Protein AF-A0A5S5MES6-F1 (afdb_monomer_lite)

pLDDT: mean 90.78, std 11.21, range [33.88, 98.5]

Radius of gyration: 14.94 Å; chains: 1; bounding box: 32×31×49 Å

Sequence (117 aa):
MFHAKEVIYSEALGGDIVQVSFQEEPDPDIDYSKRGTLLPPAIKYVAISANYEFSSEKLVEWCDGNDFDGGESIRHIEITRNQLKLVLKNGFRFDVSFNTDERTFKKMALFLLGDNT

Organism: NCBI:txid2586642

Structure (mmCIF, N/CA/C/O backbone):
data_AF-A0A5S5MES6-F1
#
_entry.id   AF-A0A5S5MES6-F1
#
loop_
_atom_si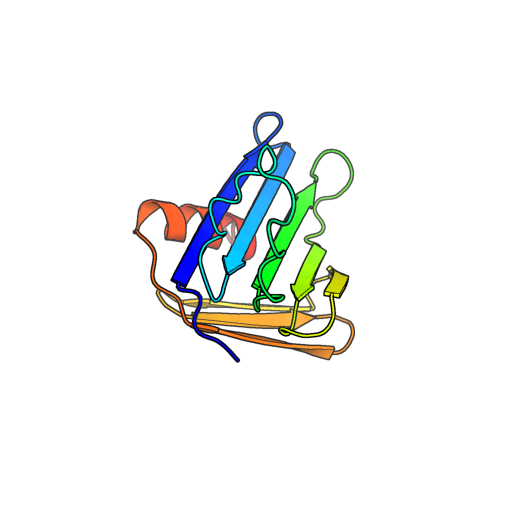te.group_PDB
_atom_site.id
_atom_site.type_symbol
_atom_site.label_atom_id
_atom_site.label_alt_id
_atom_site.label_comp_id
_atom_site.label_asym_id
_atom_site.label_entity_id
_atom_site.label_seq_id
_atom_site.pdbx_PDB_ins_code
_atom_site.Cartn_x
_atom_site.Cartn_y
_atom_site.Cartn_z
_atom_site.occupancy
_atom_site.B_iso_or_equiv
_atom_site.auth_seq_id
_atom_site.auth_comp_id
_atom_site.auth_asym_id
_atom_site.auth_atom_id
_atom_site.pdbx_PDB_model_num
ATOM 1 N N . MET A 1 1 ? -0.763 -12.567 -5.926 1.00 91.06 1 MET A N 1
ATOM 2 C CA . MET A 1 1 ? 0.287 -12.693 -4.893 1.00 91.06 1 MET A CA 1
ATOM 3 C C . MET A 1 1 ? 1.587 -12.188 -5.484 1.00 91.06 1 MET A C 1
ATOM 5 O O . MET A 1 1 ? 1.880 -12.573 -6.610 1.00 91.06 1 MET A O 1
ATOM 9 N N . PHE A 1 2 ? 2.330 -11.342 -4.772 1.00 96.44 2 PHE A N 1
ATOM 10 C CA . PHE A 1 2 ? 3.670 -10.906 -5.189 1.00 96.44 2 PHE A CA 1
ATOM 11 C C . PHE A 1 2 ? 4.541 -10.530 -3.981 1.00 96.44 2 PHE A C 1
ATOM 13 O O . PHE A 1 2 ? 4.059 -10.474 -2.844 1.00 96.44 2 PHE A O 1
ATOM 20 N N . HIS A 1 3 ? 5.836 -10.331 -4.223 1.00 97.81 3 HIS A N 1
ATOM 21 C CA . HIS A 1 3 ? 6.768 -9.807 -3.230 1.00 97.81 3 HIS A CA 1
ATOM 22 C C . HIS A 1 3 ? 7.070 -8.348 -3.549 1.00 97.81 3 HIS A C 1
ATOM 24 O O . HIS A 1 3 ? 7.613 -8.069 -4.612 1.00 97.81 3 HIS A O 1
ATOM 30 N N . ALA A 1 4 ? 6.713 -7.437 -2.649 1.00 97.69 4 ALA A N 1
ATOM 31 C CA . ALA A 1 4 ? 7.023 -6.030 -2.788 1.00 97.69 4 ALA A CA 1
ATOM 32 C C . ALA A 1 4 ? 8.461 -5.759 -2.336 1.00 97.69 4 ALA A C 1
ATOM 34 O O . ALA A 1 4 ? 8.797 -5.942 -1.161 1.00 97.69 4 ALA A O 1
ATOM 35 N N . LYS A 1 5 ? 9.303 -5.325 -3.276 1.00 96.88 5 LYS A N 1
ATOM 36 C CA . LYS A 1 5 ? 10.675 -4.883 -2.996 1.00 96.88 5 LYS A CA 1
ATOM 37 C C . LYS A 1 5 ? 10.720 -3.468 -2.441 1.00 96.88 5 LYS A C 1
ATOM 39 O O . LYS A 1 5 ? 11.694 -3.111 -1.784 1.00 96.88 5 LYS A O 1
ATOM 44 N N . GLU A 1 6 ? 9.668 -2.695 -2.679 1.00 95.38 6 GLU A N 1
ATOM 45 C CA . GLU A 1 6 ? 9.534 -1.343 -2.170 1.00 95.38 6 GLU A CA 1
ATOM 46 C C . GLU A 1 6 ? 8.221 -1.184 -1.402 1.00 95.38 6 GLU A C 1
ATOM 48 O O . GLU A 1 6 ? 7.152 -1.607 -1.851 1.00 95.38 6 GLU A O 1
ATOM 53 N N . VAL A 1 7 ? 8.326 -0.581 -0.218 1.00 97.31 7 VAL A N 1
ATOM 54 C CA . VAL A 1 7 ? 7.188 -0.199 0.617 1.00 97.31 7 VAL A CA 1
ATOM 55 C C . VAL A 1 7 ? 7.345 1.269 0.963 1.00 97.31 7 VAL A C 1
ATOM 57 O O . VAL A 1 7 ? 8.305 1.639 1.642 1.00 97.31 7 VAL A O 1
ATOM 60 N N . ILE A 1 8 ? 6.397 2.091 0.525 1.00 96.38 8 ILE A N 1
ATOM 61 C CA . 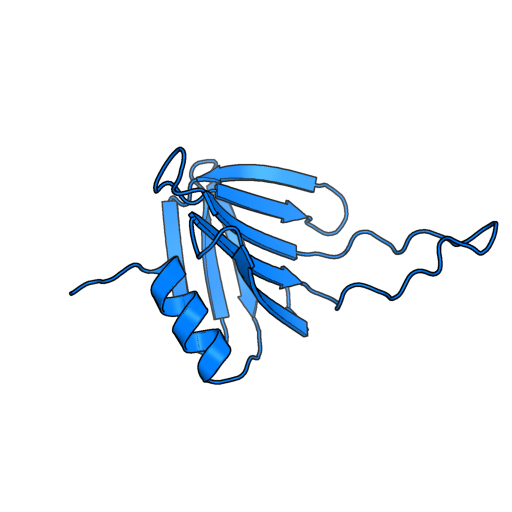ILE A 1 8 ? 6.424 3.535 0.753 1.00 96.38 8 ILE A CA 1
ATOM 62 C C . ILE A 1 8 ? 5.261 3.905 1.658 1.00 96.38 8 ILE A C 1
ATOM 64 O O . ILE A 1 8 ? 4.121 3.522 1.415 1.00 96.38 8 ILE A O 1
ATOM 68 N N . TYR A 1 9 ? 5.555 4.687 2.691 1.00 97.12 9 TYR A N 1
ATOM 69 C CA . TYR A 1 9 ? 4.564 5.425 3.461 1.00 97.12 9 TYR A CA 1
ATOM 70 C C . TYR A 1 9 ? 4.775 6.914 3.187 1.00 97.12 9 TYR A C 1
ATOM 72 O O . TYR A 1 9 ? 5.881 7.423 3.384 1.00 97.12 9 TYR A O 1
ATOM 80 N N . SER A 1 10 ? 3.728 7.615 2.764 1.00 96.31 10 SER A N 1
ATOM 81 C CA . SER A 1 10 ? 3.787 9.040 2.441 1.00 96.31 10 SER A CA 1
ATOM 82 C C . SER A 1 10 ? 2.612 9.804 3.046 1.00 96.31 10 SER A C 1
ATOM 84 O O . SER A 1 10 ? 1.497 9.296 3.140 1.00 96.31 10 SER A O 1
ATOM 86 N N . GLU A 1 11 ? 2.902 11.030 3.472 1.00 95.62 11 GLU A N 1
ATOM 87 C CA . GLU A 1 11 ? 1.953 12.016 3.985 1.00 95.62 11 GLU A CA 1
ATOM 88 C C . GLU A 1 11 ? 2.113 13.279 3.133 1.00 95.62 11 GLU A C 1
ATOM 90 O O . GLU A 1 11 ? 3.236 13.740 2.907 1.00 95.62 11 GLU A O 1
ATOM 95 N N . ALA A 1 12 ? 1.005 13.850 2.679 1.00 94.38 12 ALA A N 1
ATOM 96 C CA . ALA A 1 12 ? 0.969 15.123 1.974 1.00 94.38 12 ALA A CA 1
ATOM 97 C C . ALA A 1 12 ? -0.043 16.063 2.633 1.00 94.38 12 ALA A C 1
ATOM 99 O O . ALA A 1 12 ? -0.898 15.634 3.408 1.00 94.38 12 ALA A O 1
ATOM 100 N N . LEU A 1 13 ? 0.095 17.363 2.350 1.00 91.12 13 LEU A N 1
ATOM 101 C CA . LEU A 1 13 ? -0.780 18.418 2.877 1.00 91.12 13 LEU A CA 1
ATOM 102 C C . LEU A 1 13 ? -0.926 18.364 4.408 1.00 91.12 13 LEU A C 1
ATOM 104 O O . LEU A 1 13 ? -2.018 18.396 4.948 1.00 91.12 13 LEU A O 1
ATOM 108 N N . GLY A 1 14 ? 0.191 18.222 5.126 1.00 87.44 14 GLY A N 1
ATOM 109 C CA . GLY A 1 14 ? 0.165 18.170 6.593 1.00 87.44 14 GLY A CA 1
ATOM 110 C C . GLY A 1 14 ? -0.446 16.894 7.188 1.00 87.44 14 GLY A C 1
ATOM 111 O O . GLY A 1 14 ? -0.664 16.857 8.394 1.00 87.44 14 GLY A O 1
ATOM 112 N N . GLY A 1 15 ? -0.674 15.855 6.377 1.00 87.62 15 GLY A N 1
ATOM 113 C CA . GLY A 1 15 ? -1.269 14.587 6.809 1.00 87.62 15 GLY A CA 1
ATOM 114 C C . GLY A 1 15 ? -2.717 14.398 6.359 1.00 87.62 15 GLY A C 1
ATOM 115 O O . GLY A 1 15 ? -3.283 13.339 6.614 1.00 87.62 15 GLY A O 1
ATOM 116 N N . ASP A 1 16 ? -3.294 15.371 5.650 1.00 90.69 16 ASP A N 1
ATOM 117 C CA . ASP A 1 16 ? -4.649 15.260 5.099 1.00 90.69 16 ASP A CA 1
ATOM 118 C C . ASP A 1 16 ? -4.735 14.199 3.997 1.00 90.69 16 ASP A C 1
ATOM 120 O O . ASP A 1 16 ? -5.789 13.604 3.782 1.00 90.69 16 ASP A O 1
ATOM 124 N N . ILE A 1 17 ? -3.617 13.909 3.330 1.00 93.62 17 ILE A N 1
ATOM 125 C CA . ILE A 1 17 ? -3.510 12.799 2.386 1.00 93.62 17 ILE A CA 1
ATOM 126 C C . ILE A 1 17 ? -2.445 11.838 2.893 1.00 93.62 17 ILE A C 1
ATOM 128 O O . ILE A 1 17 ? -1.280 12.213 3.043 1.00 93.62 17 ILE A O 1
ATOM 132 N N . VAL A 1 18 ? -2.838 10.589 3.121 1.00 96.81 18 VAL A N 1
ATOM 133 C CA . VAL A 1 18 ? -1.929 9.508 3.514 1.00 96.81 18 VAL A CA 1
ATOM 134 C C . VAL A 1 18 ? -2.011 8.400 2.484 1.00 96.81 18 VAL A C 1
ATOM 136 O O . VAL A 1 18 ? -3.106 8.007 2.084 1.00 96.81 18 VAL A O 1
ATOM 139 N N . GLN A 1 19 ? -0.858 7.879 2.074 1.00 97.19 19 GLN A N 1
ATOM 140 C CA . GLN A 1 19 ? -0.768 6.746 1.162 1.00 97.19 19 GLN A CA 1
ATOM 141 C C . GLN A 1 19 ? 0.297 5.752 1.616 1.00 97.19 19 GLN A C 1
ATOM 143 O O . GLN A 1 19 ? 1.411 6.132 1.986 1.00 97.19 19 GLN A O 1
ATOM 148 N N . VAL A 1 20 ? -0.043 4.469 1.511 1.00 97.81 20 VAL A N 1
ATOM 149 C CA . VAL A 1 20 ? 0.888 3.347 1.626 1.00 97.81 20 VAL A CA 1
ATOM 150 C C . VAL A 1 20 ? 0.890 2.572 0.320 1.00 97.81 20 VAL A C 1
ATOM 152 O O . VAL A 1 20 ? -0.174 2.148 -0.121 1.00 97.81 20 VAL A O 1
ATOM 155 N N . SER A 1 21 ? 2.058 2.352 -0.278 1.00 97.44 21 SER A N 1
ATOM 156 C CA . SER A 1 21 ? 2.204 1.533 -1.484 1.00 97.44 21 SER A CA 1
ATOM 157 C C . SER A 1 21 ? 3.168 0.369 -1.280 1.00 97.44 21 SER A C 1
ATOM 159 O O . SER A 1 21 ? 4.126 0.451 -0.510 1.00 97.44 21 SER A O 1
ATOM 161 N N . PHE A 1 22 ? 2.884 -0.724 -1.984 1.00 97.69 22 PHE A N 1
ATOM 162 C CA . PHE A 1 22 ? 3.684 -1.940 -2.047 1.00 97.69 22 PHE A CA 1
ATOM 163 C C . PHE A 1 22 ? 3.945 -2.250 -3.520 1.00 97.69 22 PHE A C 1
ATOM 165 O O . PHE A 1 22 ? 2.995 -2.563 -4.238 1.00 97.69 22 PHE A O 1
ATOM 172 N N . GLN A 1 23 ? 5.200 -2.176 -3.962 1.00 95.81 23 GLN A N 1
ATOM 173 C CA . GLN A 1 23 ? 5.581 -2.326 -5.372 1.00 95.81 23 GLN A CA 1
ATOM 174 C C . GLN A 1 23 ? 6.490 -3.542 -5.573 1.00 95.81 23 GLN A C 1
ATOM 176 O O . GLN A 1 23 ? 7.440 -3.742 -4.811 1.00 95.81 23 GLN A O 1
ATOM 181 N N . GLU A 1 24 ? 6.201 -4.372 -6.582 1.00 96.19 24 GLU A N 1
ATOM 182 C CA . GLU A 1 24 ? 6.990 -5.570 -6.926 1.00 96.19 24 GLU A CA 1
ATOM 183 C C . GLU A 1 24 ? 8.446 -5.223 -7.262 1.00 96.19 24 GLU A C 1
ATOM 185 O O . GLU A 1 24 ? 9.366 -5.934 -6.860 1.00 96.19 24 GLU A O 1
ATOM 190 N N . GLU A 1 25 ? 8.654 -4.088 -7.920 1.00 92.44 25 GLU A N 1
ATOM 191 C CA . GLU A 1 25 ? 9.956 -3.491 -8.199 1.00 92.44 25 GLU A CA 1
ATOM 192 C C . GLU A 1 25 ? 9.922 -2.016 -7.775 1.00 92.44 25 GLU A C 1
ATOM 194 O O . GLU A 1 25 ? 8.846 -1.421 -7.793 1.00 92.44 25 GLU A O 1
ATOM 199 N N . PRO A 1 26 ? 11.055 -1.416 -7.374 1.00 86.56 26 PRO A N 1
ATOM 200 C CA . PRO A 1 26 ? 11.112 0.026 -7.157 1.00 86.56 26 PRO A CA 1
ATOM 201 C C . PRO A 1 26 ? 10.859 0.776 -8.467 1.00 86.56 26 PRO A C 1
ATOM 203 O O . PRO A 1 26 ? 11.209 0.281 -9.547 1.00 86.56 26 PRO A O 1
ATOM 206 N N . ASP A 1 27 ? 10.305 1.983 -8.363 1.00 78.12 27 ASP A N 1
ATOM 207 C CA . ASP A 1 27 ? 10.116 2.838 -9.530 1.00 78.12 27 ASP A CA 1
ATOM 208 C C . ASP A 1 27 ? 11.465 3.109 -10.222 1.00 78.12 27 ASP A C 1
ATOM 210 O O . ASP A 1 27 ? 12.435 3.520 -9.577 1.00 78.12 27 ASP A O 1
ATOM 214 N N . PRO A 1 28 ? 11.574 2.864 -11.536 1.00 74.06 28 PRO A N 1
ATOM 215 C CA . PRO A 1 28 ? 12.816 3.092 -12.250 1.00 74.06 28 PRO A CA 1
ATOM 216 C C . PRO A 1 28 ? 13.060 4.589 -12.452 1.00 74.06 28 PRO A C 1
ATOM 218 O O . PRO A 1 28 ? 12.165 5.340 -12.841 1.00 74.06 28 PRO A O 1
ATOM 221 N N . ASP A 1 29 ? 14.314 5.009 -12.292 1.00 75.00 29 ASP A N 1
ATOM 222 C CA . ASP A 1 29 ? 14.761 6.357 -12.645 1.00 75.00 29 ASP A CA 1
ATOM 223 C C . ASP A 1 29 ? 14.733 6.544 -14.175 1.00 75.00 29 ASP A C 1
ATOM 225 O O . ASP A 1 29 ? 15.700 6.258 -1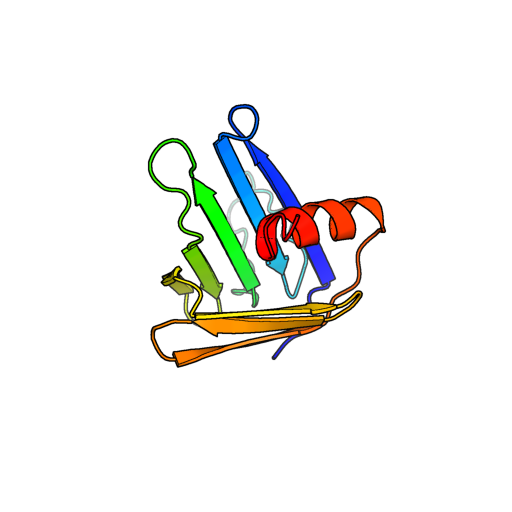4.890 1.00 75.00 29 ASP A O 1
ATOM 229 N N . ILE A 1 30 ? 13.600 7.012 -14.705 1.00 75.06 30 ILE A N 1
ATOM 230 C CA . ILE A 1 30 ? 13.421 7.279 -16.136 1.00 75.06 30 ILE A CA 1
ATOM 231 C C . ILE A 1 30 ? 13.874 8.708 -16.459 1.00 75.06 30 ILE A C 1
ATOM 233 O O . ILE A 1 30 ? 13.266 9.695 -16.047 1.00 75.06 30 ILE A O 1
ATOM 237 N N . ASP A 1 31 ? 14.909 8.830 -17.288 1.00 77.19 31 ASP A N 1
ATOM 238 C CA . ASP A 1 31 ? 15.330 10.107 -17.865 1.00 77.19 31 ASP A CA 1
ATOM 239 C C . ASP A 1 31 ? 14.479 10.454 -19.100 1.00 77.19 31 ASP A C 1
ATOM 241 O O . ASP A 1 31 ? 14.781 10.072 -20.237 1.00 77.19 31 ASP A O 1
ATOM 245 N N . TYR A 1 32 ? 13.402 11.205 -18.865 1.00 76.00 32 TYR A N 1
ATOM 246 C CA . TYR A 1 32 ? 12.485 11.679 -19.907 1.00 76.00 32 TYR A CA 1
ATOM 247 C C . TYR A 1 32 ? 13.112 12.693 -20.882 1.00 76.00 32 TYR A C 1
ATOM 249 O O . TYR A 1 32 ? 12.509 13.001 -21.911 1.00 76.00 32 TYR A O 1
ATOM 257 N N . SER A 1 33 ? 14.314 13.218 -20.603 1.00 80.31 33 SER A N 1
ATOM 258 C CA . SER A 1 33 ? 15.001 14.139 -21.521 1.00 80.31 33 SER A CA 1
ATOM 259 C C . SER A 1 33 ? 15.604 13.429 -22.742 1.00 80.31 33 SER A C 1
ATOM 261 O O . SER A 1 33 ? 15.883 14.061 -23.767 1.00 80.31 33 SER A O 1
ATOM 263 N N . LYS A 1 34 ? 15.770 12.103 -22.672 1.00 77.94 34 LYS A N 1
ATOM 264 C CA . LYS A 1 34 ? 16.277 11.276 -23.770 1.00 77.94 34 LYS A CA 1
ATOM 265 C C 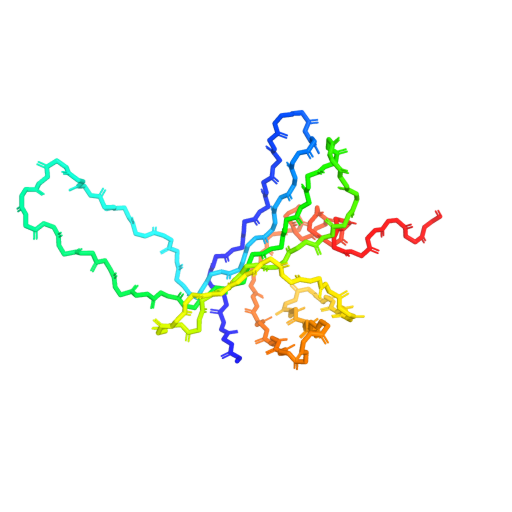. LYS A 1 34 ? 15.139 10.866 -24.709 1.00 77.94 34 LYS A C 1
ATOM 267 O O . LYS A 1 34 ? 14.113 10.339 -24.296 1.00 77.94 34 LYS A O 1
ATOM 272 N N . ARG A 1 35 ? 15.317 11.090 -26.017 1.00 72.75 35 ARG A N 1
ATOM 273 C CA . ARG A 1 35 ? 14.367 10.598 -27.032 1.00 72.75 35 ARG A CA 1
ATOM 274 C C . ARG A 1 35 ? 14.478 9.079 -27.154 1.00 72.75 35 ARG A C 1
ATOM 276 O O . ARG A 1 35 ? 15.581 8.562 -27.296 1.00 72.75 35 ARG A O 1
ATOM 283 N N . GLY A 1 36 ? 13.334 8.395 -27.183 1.00 69.88 36 GLY A N 1
ATOM 284 C CA . GLY A 1 36 ? 13.265 6.940 -27.358 1.00 69.88 36 GLY A CA 1
ATOM 285 C C . GLY A 1 36 ? 13.377 6.133 -26.065 1.00 69.88 36 GLY A C 1
ATOM 286 O O . GLY A 1 36 ? 13.557 4.920 -26.142 1.00 69.88 36 GLY A O 1
ATOM 287 N N . THR A 1 37 ? 13.274 6.771 -24.895 1.00 70.94 37 THR A N 1
ATOM 288 C CA . THR A 1 37 ? 13.201 6.060 -23.615 1.00 70.94 37 THR A CA 1
ATOM 289 C C . THR A 1 37 ? 11.971 5.156 -23.611 1.00 70.94 37 THR A C 1
ATOM 291 O O . THR A 1 37 ? 10.839 5.632 -23.689 1.00 70.94 37 THR A O 1
ATOM 294 N N . LEU A 1 38 ? 12.201 3.842 -23.585 1.00 70.81 38 LEU A N 1
ATOM 295 C CA . LEU A 1 38 ? 11.135 2.861 -23.438 1.00 70.81 38 LEU A CA 1
ATOM 296 C C . LEU A 1 38 ? 10.555 3.004 -22.035 1.00 70.81 38 LEU A C 1
ATOM 298 O O . LEU A 1 38 ? 11.306 3.034 -21.058 1.00 70.81 38 LEU A O 1
ATOM 302 N N . LEU A 1 39 ? 9.229 3.096 -21.948 1.00 71.00 39 LEU A N 1
ATOM 303 C CA . LEU A 1 39 ? 8.567 2.993 -20.659 1.00 71.00 39 LEU A CA 1
ATOM 304 C C . LEU A 1 39 ? 8.851 1.597 -20.083 1.00 71.00 39 LEU A C 1
ATOM 306 O O . LEU A 1 39 ? 8.845 0.615 -20.837 1.00 71.00 39 LEU A O 1
ATOM 310 N N . PRO A 1 40 ? 9.121 1.495 -18.775 1.00 73.00 40 PRO A N 1
ATOM 311 C CA . PRO A 1 40 ? 9.221 0.211 -18.112 1.00 73.00 40 PRO A CA 1
ATOM 312 C C . PRO A 1 40 ? 7.909 -0.560 -18.274 1.00 73.00 40 PRO A C 1
ATOM 314 O O . PRO A 1 40 ? 6.848 0.052 -18.445 1.00 73.00 40 PRO A O 1
ATOM 317 N N . PRO A 1 41 ? 7.958 -1.898 -18.215 1.00 76.00 41 PRO A N 1
ATOM 318 C CA . PRO A 1 41 ? 6.739 -2.687 -18.146 1.00 76.00 41 PRO A CA 1
ATOM 319 C C . PRO A 1 41 ? 5.931 -2.307 -16.900 1.00 76.00 41 PRO A C 1
ATOM 321 O O . PRO A 1 41 ? 6.493 -1.877 -15.893 1.00 76.00 41 PRO A O 1
ATOM 324 N N . ALA A 1 42 ? 4.616 -2.507 -16.967 1.00 83.06 42 ALA A N 1
ATOM 325 C CA . ALA A 1 42 ? 3.759 -2.384 -15.800 1.00 83.06 42 ALA A CA 1
ATOM 326 C C . ALA A 1 42 ? 4.223 -3.375 -14.720 1.00 83.06 42 ALA A C 1
ATOM 328 O O . ALA A 1 42 ? 4.379 -4.571 -14.975 1.00 83.06 42 ALA A O 1
ATOM 329 N N . ILE A 1 43 ? 4.471 -2.864 -13.519 1.00 90.25 43 ILE A N 1
ATOM 330 C CA . ILE A 1 43 ? 4.879 -3.657 -12.360 1.00 90.25 43 ILE A CA 1
ATOM 331 C C . ILE A 1 43 ? 3.680 -3.877 -11.451 1.00 90.25 43 ILE A C 1
ATOM 333 O O . ILE A 1 43 ? 2.787 -3.030 -11.373 1.00 90.25 43 ILE A O 1
ATOM 337 N N . LYS A 1 44 ? 3.641 -5.018 -10.756 1.00 94.94 44 LYS A N 1
ATOM 338 C CA . LYS A 1 44 ? 2.561 -5.247 -9.799 1.00 94.94 44 LYS A CA 1
ATOM 339 C C . LYS A 1 44 ? 2.696 -4.292 -8.633 1.00 94.94 44 LYS A C 1
ATOM 341 O O . LYS A 1 44 ? 3.774 -4.181 -8.048 1.00 94.94 44 LYS A O 1
ATOM 346 N N . TYR A 1 45 ? 1.589 -3.684 -8.242 1.00 96.06 45 TYR A N 1
ATOM 347 C CA . TYR A 1 45 ? 1.549 -2.896 -7.024 1.00 96.06 45 TYR A CA 1
ATOM 348 C C . TYR A 1 45 ? 0.157 -2.872 -6.412 1.00 96.06 45 TYR A C 1
ATOM 350 O O . TYR A 1 45 ? -0.844 -3.163 -7.066 1.00 96.06 45 TYR A O 1
ATOM 358 N N . VAL A 1 46 ? 0.118 -2.500 -5.137 1.00 97.62 46 VAL A N 1
ATOM 359 C CA . VAL A 1 46 ? -1.101 -2.095 -4.435 1.00 97.62 46 VAL A CA 1
ATOM 360 C C . VAL A 1 46 ? -0.785 -0.824 -3.662 1.00 97.62 46 VAL A C 1
ATOM 362 O O . VAL A 1 46 ? 0.181 -0.792 -2.899 1.00 97.62 46 VAL A O 1
ATOM 365 N N . ALA A 1 47 ? -1.602 0.204 -3.841 1.00 97.56 47 ALA A N 1
ATOM 366 C CA . ALA A 1 47 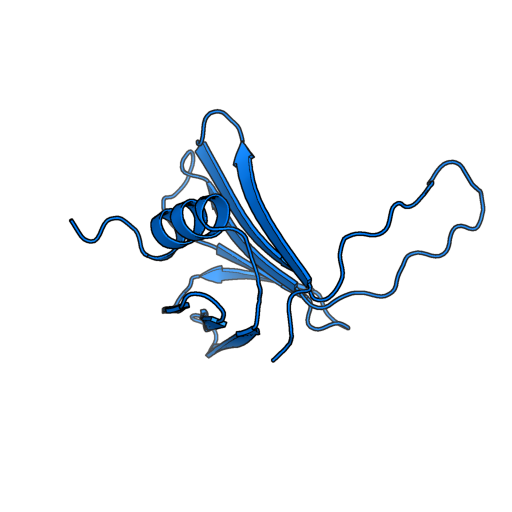? -1.560 1.451 -3.100 1.00 97.56 47 ALA A CA 1
ATOM 367 C C . ALA A 1 47 ? -2.883 1.648 -2.354 1.00 97.56 47 ALA A C 1
ATOM 369 O O . ALA A 1 47 ? -3.962 1.440 -2.899 1.00 97.56 47 ALA A O 1
ATOM 370 N N . ILE A 1 48 ? -2.792 2.027 -1.085 1.00 98.06 48 ILE A N 1
ATOM 371 C CA . ILE A 1 48 ? -3.929 2.312 -0.214 1.00 98.06 48 ILE A CA 1
ATOM 372 C C . ILE A 1 48 ? -3.798 3.763 0.216 1.00 98.06 48 ILE A C 1
ATOM 374 O O . ILE A 1 48 ? -2.798 4.122 0.841 1.00 98.06 48 ILE A O 1
ATOM 378 N N . SER A 1 49 ? -4.797 4.581 -0.089 1.00 97.00 49 SER A N 1
ATOM 379 C CA . SER A 1 49 ? -4.789 6.006 0.222 1.00 97.00 49 SER A CA 1
ATOM 380 C C . SER A 1 49 ? -6.061 6.445 0.938 1.00 97.00 49 SER A C 1
ATOM 382 O O . SER A 1 49 ? -7.115 5.817 0.829 1.00 97.00 49 SER A O 1
ATOM 384 N N . ALA A 1 50 ? -5.947 7.519 1.710 1.00 95.56 50 ALA A N 1
ATOM 385 C CA . ALA A 1 50 ? -7.076 8.248 2.268 1.00 95.56 50 ALA A CA 1
ATOM 386 C C . ALA A 1 50 ? -6.841 9.743 2.064 1.00 95.56 50 ALA A C 1
ATOM 388 O O . ALA A 1 50 ? -5.719 10.223 2.240 1.00 95.56 50 ALA A O 1
ATOM 389 N N . ASN A 1 51 ? -7.906 10.461 1.715 1.00 94.25 51 ASN A N 1
ATOM 390 C CA . ASN A 1 51 ? -7.920 11.916 1.679 1.00 94.25 51 ASN A CA 1
ATOM 391 C C . ASN A 1 51 ? -8.943 12.433 2.697 1.00 94.25 51 ASN A C 1
ATOM 393 O O . ASN A 1 51 ? -10.140 12.519 2.408 1.00 94.25 51 ASN A O 1
ATOM 397 N N . TYR A 1 52 ? -8.436 12.792 3.873 1.00 90.94 52 TYR A N 1
ATOM 398 C CA . TYR A 1 52 ? -9.200 13.225 5.036 1.00 90.94 52 TYR A CA 1
ATOM 399 C C . TYR A 1 52 ? -9.875 14.592 4.866 1.00 90.94 52 TYR A C 1
ATOM 401 O O . TYR A 1 52 ? -10.745 14.922 5.669 1.00 90.94 52 TYR A O 1
ATOM 409 N N . GLU A 1 53 ? -9.551 15.352 3.814 1.00 87.94 53 GLU A N 1
ATOM 410 C CA . GLU A 1 53 ? -10.297 16.564 3.451 1.00 87.94 53 GLU A CA 1
ATOM 411 C C . GLU A 1 53 ? -11.732 16.227 3.010 1.00 87.94 53 GLU A C 1
ATOM 413 O O . GLU A 1 53 ? -12.667 16.983 3.275 1.00 87.94 53 GLU A O 1
ATOM 418 N N . PHE A 1 54 ? -11.926 15.066 2.372 1.00 83.00 54 PHE A N 1
ATOM 419 C CA . PHE A 1 54 ? -13.217 14.656 1.811 1.00 83.00 54 PHE A CA 1
ATOM 420 C C . PHE A 1 54 ? -13.843 13.463 2.538 1.00 83.00 54 PHE A C 1
ATOM 422 O O . PHE A 1 54 ? -15.065 13.405 2.681 1.00 83.00 54 PHE A O 1
ATOM 429 N N . SER A 1 55 ? -13.034 12.483 2.957 1.00 86.44 55 SER A N 1
ATOM 430 C CA . SER A 1 55 ? -13.517 11.237 3.557 1.00 86.44 55 SER A CA 1
ATOM 431 C C . SER A 1 55 ? -12.431 10.531 4.370 1.00 86.44 55 SER A C 1
ATOM 433 O O . SER A 1 55 ? -11.256 10.541 4.022 1.00 86.44 55 SER A O 1
ATOM 435 N N . SER A 1 56 ? -12.826 9.828 5.431 1.00 86.12 56 SER A N 1
ATOM 436 C CA . SER A 1 56 ? -11.935 8.895 6.136 1.00 86.12 56 SER A CA 1
ATOM 437 C C . SER A 1 56 ? -11.843 7.521 5.458 1.00 86.12 56 SER A C 1
ATOM 439 O O . SER A 1 56 ? -11.138 6.633 5.948 1.00 86.12 56 SER A O 1
ATOM 441 N N . GLU A 1 57 ? -12.567 7.321 4.353 1.00 92.00 57 GLU A N 1
ATOM 442 C CA . GLU A 1 57 ? -12.557 6.075 3.601 1.00 92.00 57 GLU A CA 1
ATOM 443 C C . GLU A 1 57 ? -11.199 5.837 2.936 1.00 92.00 57 GLU A C 1
ATOM 445 O O . GLU A 1 57 ? -10.631 6.713 2.285 1.00 92.00 57 GLU A O 1
ATOM 450 N N . LYS A 1 58 ? -10.697 4.612 3.100 1.00 95.31 58 LYS A N 1
ATOM 451 C CA . LYS A 1 58 ? -9.486 4.148 2.433 1.00 95.31 58 LYS A CA 1
ATOM 452 C C . LYS A 1 58 ? -9.849 3.519 1.102 1.00 95.31 58 LYS A C 1
ATOM 454 O O . LYS A 1 58 ? -10.612 2.547 1.073 1.00 95.31 58 LYS A O 1
ATOM 459 N N . LEU A 1 59 ? -9.266 4.051 0.039 1.00 96.75 59 LEU A N 1
ATOM 460 C CA . LEU A 1 59 ? -9.419 3.554 -1.318 1.00 96.75 59 LEU A CA 1
ATOM 461 C C . LEU A 1 59 ? -8.151 2.832 -1.748 1.00 96.75 59 LEU A C 1
ATOM 463 O O . LEU A 1 59 ? -7.051 3.132 -1.278 1.00 96.75 59 LEU A O 1
ATOM 467 N N . VAL A 1 60 ? -8.329 1.851 -2.622 1.00 97.62 60 VAL A N 1
ATOM 468 C CA . VAL A 1 60 ? -7.251 1.001 -3.114 1.00 97.62 60 VAL A CA 1
ATOM 469 C C . VAL A 1 60 ? -7.105 1.200 -4.609 1.00 97.62 60 VAL A C 1
ATOM 471 O O . VAL A 1 60 ? -8.094 1.195 -5.338 1.00 97.62 60 VAL A O 1
ATOM 474 N N . GLU A 1 61 ? -5.865 1.363 -5.043 1.00 97.31 61 GLU A N 1
ATOM 475 C CA . GLU A 1 61 ? -5.422 1.374 -6.433 1.00 97.31 61 GLU A CA 1
ATOM 476 C C . GLU A 1 61 ? -4.414 0.238 -6.621 1.00 97.31 61 GLU A C 1
ATOM 478 O O . GLU A 1 61 ? -3.631 -0.058 -5.713 1.00 97.31 61 GLU A O 1
ATOM 483 N N . TRP A 1 62 ? -4.441 -0.444 -7.762 1.00 96.31 62 TRP A N 1
ATOM 484 C CA . TRP A 1 62 ? -3.531 -1.551 -8.020 1.00 96.31 62 TRP A CA 1
ATOM 485 C C . TRP A 1 62 ? -3.229 -1.733 -9.505 1.00 96.31 62 TRP A C 1
ATOM 487 O O . TRP A 1 62 ? -4.008 -1.371 -10.384 1.00 96.31 62 TRP A O 1
ATOM 497 N N . CYS A 1 63 ? -2.103 -2.392 -9.763 1.00 94.12 63 CYS A N 1
ATOM 498 C CA . CYS A 1 63 ? -1.771 -2.970 -11.058 1.00 94.12 63 CYS A CA 1
ATOM 499 C C . CYS A 1 63 ? -1.409 -4.441 -10.861 1.00 94.12 63 CYS A C 1
ATOM 501 O O . CYS A 1 63 ? -0.660 -4.787 -9.942 1.00 94.12 63 CYS A O 1
ATOM 503 N N . ASP A 1 64 ? -1.930 -5.322 -11.713 1.00 90.44 64 ASP A N 1
ATOM 504 C CA . ASP A 1 64 ? -1.629 -6.760 -11.666 1.00 90.44 64 ASP A CA 1
ATOM 505 C C . ASP A 1 64 ? -0.459 -7.180 -12.576 1.00 90.44 64 ASP A C 1
ATOM 507 O O . ASP A 1 64 ? -0.128 -8.369 -12.675 1.00 90.44 64 ASP A O 1
ATOM 511 N N . GLY A 1 65 ? 0.222 -6.191 -13.165 1.00 89.75 65 GLY A N 1
ATOM 512 C CA . GLY A 1 65 ? 1.314 -6.348 -14.125 1.00 89.75 65 GLY A CA 1
ATOM 513 C C . GLY A 1 65 ? 0.849 -6.283 -15.582 1.00 89.75 65 GLY A C 1
ATOM 514 O O . GLY A 1 65 ? 1.689 -6.264 -16.478 1.00 89.75 65 GLY A O 1
ATOM 515 N N . ASN A 1 66 ? -0.463 -6.231 -15.824 1.00 87.81 66 ASN A N 1
ATOM 516 C CA . ASN A 1 66 ? -1.046 -6.025 -17.148 1.00 87.81 66 ASN A CA 1
ATOM 517 C C . ASN A 1 66 ? -2.034 -4.860 -17.126 1.00 87.81 66 ASN A C 1
ATOM 519 O O . ASN A 1 66 ? -1.898 -3.933 -17.924 1.00 87.81 66 ASN A O 1
ATOM 523 N N . ASP A 1 67 ? -2.978 -4.903 -16.186 1.00 88.94 67 ASP A N 1
ATOM 524 C CA . ASP A 1 67 ? -4.078 -3.954 -16.087 1.00 88.94 67 ASP A CA 1
ATOM 525 C C . ASP A 1 67 ? -3.999 -3.145 -14.791 1.00 88.94 67 ASP A C 1
ATOM 527 O O . ASP A 1 67 ? -3.572 -3.630 -13.738 1.00 88.94 67 ASP A O 1
ATOM 531 N N . PHE A 1 68 ? -4.441 -1.894 -14.897 1.00 91.81 68 PHE A N 1
ATOM 532 C CA . PHE A 1 68 ? -4.600 -0.950 -13.798 1.00 91.81 68 PHE A CA 1
ATOM 533 C C . PHE A 1 68 ? -6.080 -0.836 -13.428 1.00 91.81 68 PHE A C 1
ATOM 535 O O . PHE A 1 68 ? -6.930 -0.720 -14.314 1.00 91.81 68 PHE A O 1
ATOM 542 N N . ASP A 1 69 ? -6.377 -0.803 -12.131 1.00 95.12 69 ASP A N 1
ATOM 543 C CA . ASP A 1 69 ? -7.716 -0.544 -11.602 1.00 95.12 69 ASP A CA 1
ATOM 544 C C . ASP A 1 69 ? -7.617 0.144 -10.224 1.00 95.12 69 ASP A C 1
ATOM 546 O O . ASP A 1 69 ? -6.552 0.183 -9.600 1.00 95.12 69 ASP A O 1
ATOM 550 N N . GLY A 1 70 ? -8.708 0.733 -9.736 1.00 95.06 70 GLY A N 1
ATOM 551 C CA . GLY A 1 70 ? -8.680 1.445 -8.466 1.00 95.06 70 GLY A CA 1
ATOM 552 C C . GLY A 1 70 ? -9.987 2.093 -8.029 1.00 95.06 70 GLY A C 1
ATOM 553 O O . GLY A 1 70 ? -11.034 1.964 -8.657 1.00 95.06 70 GLY A O 1
ATOM 554 N N . GLY A 1 71 ? -9.913 2.808 -6.905 1.00 93.25 71 GLY A N 1
ATOM 555 C CA . GLY A 1 71 ? -11.052 3.519 -6.318 1.00 93.25 71 GLY A CA 1
ATOM 556 C C . GLY A 1 71 ? -12.012 2.624 -5.532 1.00 93.25 71 GLY A C 1
ATOM 557 O O . GLY A 1 71 ? -13.122 3.046 -5.220 1.00 93.25 71 GLY A O 1
ATOM 558 N N . GLU A 1 72 ? -11.598 1.402 -5.197 1.00 96.69 72 GLU A N 1
ATOM 559 C CA . GLU A 1 72 ? -12.425 0.456 -4.451 1.00 96.69 72 GLU A CA 1
ATOM 560 C C . GLU A 1 72 ? -12.082 0.466 -2.956 1.00 96.69 72 GLU A C 1
ATOM 562 O O . GLU A 1 72 ? -10.917 0.596 -2.567 1.00 96.69 72 GLU A O 1
ATOM 567 N N . SER A 1 73 ? -13.092 0.292 -2.102 1.00 95.69 73 SER A N 1
ATOM 568 C CA . SER A 1 73 ? -12.895 0.268 -0.656 1.00 95.69 73 SER A CA 1
ATOM 569 C C . SER A 1 73 ? -12.453 -1.100 -0.142 1.00 95.69 73 SER A C 1
ATOM 571 O O . SER A 1 73 ? -12.799 -2.175 -0.649 1.00 95.69 73 SER A O 1
ATOM 573 N N . ILE A 1 74 ? -11.775 -1.055 0.998 1.00 96.50 74 ILE A N 1
ATOM 574 C CA . ILE A 1 74 ? -11.354 -2.235 1.745 1.00 96.50 74 ILE A CA 1
ATOM 575 C C . ILE A 1 74 ? -12.561 -2.880 2.439 1.00 96.50 74 ILE A C 1
ATOM 577 O O . ILE A 1 74 ? -13.309 -2.223 3.163 1.00 96.50 74 ILE A O 1
ATOM 581 N N . ARG A 1 75 ? -12.730 -4.194 2.258 1.00 96.62 75 ARG A N 1
ATOM 582 C CA . ARG A 1 75 ? -13.662 -5.022 3.039 1.00 96.62 75 ARG A CA 1
ATOM 583 C C . ARG A 1 75 ? -12.972 -5.681 4.231 1.00 96.62 75 ARG A C 1
ATOM 585 O O . ARG A 1 75 ? -13.575 -5.785 5.293 1.00 96.62 75 ARG A O 1
ATOM 592 N N . HIS A 1 76 ? -11.749 -6.170 4.042 1.00 97.12 76 HIS A N 1
ATOM 593 C CA . HIS A 1 76 ? -10.952 -6.827 5.080 1.00 97.12 76 HIS A CA 1
ATOM 594 C C . HIS A 1 76 ? -9.470 -6.551 4.862 1.00 97.12 76 HIS A C 1
ATOM 596 O O . HIS A 1 76 ? -9.007 -6.565 3.720 1.00 97.12 76 HIS A O 1
ATOM 602 N N . ILE A 1 77 ? -8.734 -6.341 5.949 1.00 97.19 77 ILE A N 1
ATOM 603 C CA . ILE A 1 77 ? -7.291 -6.118 5.922 1.00 97.19 77 ILE A CA 1
ATOM 604 C C . ILE A 1 77 ? -6.619 -6.830 7.093 1.00 97.19 77 ILE A C 1
ATOM 606 O O . ILE A 1 77 ? -7.065 -6.746 8.235 1.00 97.19 77 ILE A O 1
ATOM 610 N N . GLU A 1 78 ? -5.521 -7.512 6.798 1.00 97.62 78 GLU A N 1
ATOM 611 C CA . GLU A 1 78 ? -4.606 -8.087 7.777 1.00 97.62 78 GLU A CA 1
ATOM 612 C C . GLU A 1 78 ? -3.191 -7.669 7.411 1.00 97.62 78 GLU A C 1
ATOM 614 O O . GLU A 1 78 ? -2.773 -7.810 6.261 1.00 97.62 78 GLU A O 1
ATOM 619 N N . ILE A 1 79 ? -2.434 -7.188 8.392 1.00 97.44 79 ILE A N 1
ATOM 620 C CA . ILE A 1 79 ? -1.029 -6.852 8.198 1.00 97.44 79 ILE A CA 1
ATOM 621 C C . ILE A 1 79 ? -0.180 -7.447 9.316 1.00 97.44 79 ILE A C 1
ATOM 623 O O . ILE A 1 79 ? -0.488 -7.331 10.502 1.00 97.44 79 ILE A O 1
ATOM 627 N N . THR A 1 80 ? 0.905 -8.099 8.922 1.00 97.19 80 THR A N 1
ATOM 628 C CA . THR A 1 80 ? 1.967 -8.596 9.797 1.00 97.19 80 THR A CA 1
ATOM 629 C C . THR A 1 80 ? 3.278 -7.921 9.411 1.00 97.19 80 THR A C 1
ATOM 631 O O . THR A 1 80 ? 3.342 -7.160 8.449 1.00 97.19 80 THR A O 1
ATOM 634 N N . ARG A 1 81 ? 4.362 -8.225 10.131 1.00 96.69 81 ARG A N 1
ATOM 635 C CA . ARG A 1 81 ? 5.687 -7.632 9.898 1.00 96.69 81 ARG A CA 1
ATOM 636 C C . ARG A 1 81 ? 6.202 -7.764 8.456 1.00 96.69 81 ARG A C 1
ATOM 638 O O . ARG A 1 81 ? 7.051 -6.969 8.060 1.00 96.69 81 ARG A O 1
ATOM 645 N N . ASN A 1 82 ? 5.729 -8.762 7.718 1.00 97.81 82 ASN A N 1
ATOM 646 C CA . ASN A 1 82 ? 6.241 -9.139 6.403 1.00 97.81 82 ASN A CA 1
ATOM 647 C C . ASN A 1 82 ? 5.149 -9.513 5.388 1.00 97.81 82 ASN A C 1
ATOM 649 O O . ASN A 1 82 ? 5.475 -10.032 4.318 1.00 97.81 82 ASN A O 1
ATOM 653 N N . GLN A 1 83 ? 3.870 -9.316 5.717 1.00 98.31 83 GLN A N 1
ATOM 654 C CA . GLN A 1 83 ? 2.769 -9.707 4.845 1.00 98.31 83 GLN A CA 1
ATOM 655 C C . GLN A 1 83 ? 1.560 -8.785 5.005 1.00 98.31 83 GLN A C 1
ATOM 657 O O . GLN A 1 83 ? 1.165 -8.452 6.120 1.00 98.31 83 GL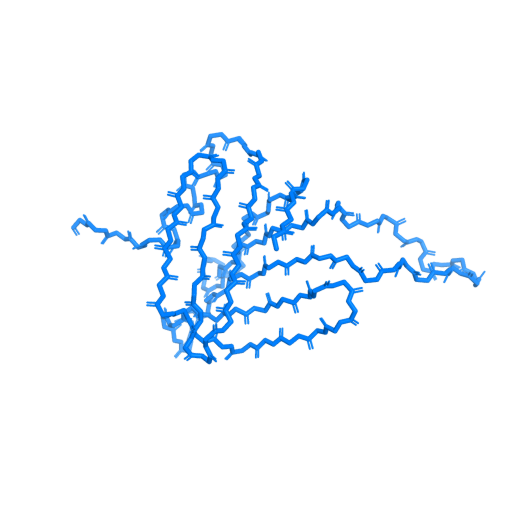N A O 1
ATOM 662 N N . LEU A 1 84 ? 0.957 -8.410 3.880 1.00 98.31 84 LEU A N 1
ATOM 663 C CA . LEU A 1 84 ? -0.333 -7.740 3.779 1.00 98.31 84 LEU A CA 1
ATOM 664 C C . LEU A 1 84 ? -1.304 -8.685 3.074 1.00 98.31 84 LEU A C 1
ATOM 666 O O . LEU A 1 84 ? -1.023 -9.166 1.975 1.00 98.31 84 LEU A O 1
ATOM 670 N N . LYS A 1 85 ? -2.471 -8.901 3.677 1.00 98.12 85 LYS A N 1
ATOM 671 C CA . LYS A 1 85 ? -3.615 -9.534 3.026 1.00 98.12 85 LYS A CA 1
ATOM 672 C C . LYS A 1 85 ? -4.769 -8.554 2.974 1.00 98.12 85 LYS A C 1
ATOM 674 O O . LYS A 1 85 ? -5.123 -7.944 3.980 1.00 98.12 85 LYS A O 1
ATOM 679 N N . LEU A 1 86 ? -5.359 -8.425 1.797 1.00 97.06 86 LEU A N 1
ATOM 680 C CA . LEU A 1 86 ? -6.398 -7.447 1.517 1.00 97.06 86 LEU A CA 1
ATOM 681 C C . LEU A 1 86 ? -7.541 -8.116 0.767 1.00 97.06 86 LEU A C 1
ATOM 683 O O . LEU A 1 86 ? -7.308 -8.872 -0.175 1.00 97.06 86 LEU A O 1
ATOM 687 N N . VAL A 1 87 ? -8.773 -7.820 1.166 1.00 97.69 87 VAL A N 1
ATOM 688 C CA . VAL A 1 87 ? -9.980 -8.167 0.414 1.00 97.69 87 VAL A CA 1
ATOM 689 C C . VAL A 1 87 ? -10.764 -6.887 0.183 1.00 97.69 87 VAL A C 1
ATOM 691 O O . VAL A 1 87 ? -11.095 -6.182 1.137 1.00 97.69 87 VAL A O 1
ATOM 694 N N . LEU A 1 88 ? -11.072 -6.599 -1.073 1.00 96.69 88 LEU A N 1
ATOM 695 C CA . LEU A 1 88 ? -11.854 -5.436 -1.483 1.00 96.69 88 LEU A CA 1
ATOM 696 C C . LEU A 1 88 ? -13.356 -5.749 -1.504 1.00 96.69 88 LEU A C 1
ATOM 698 O O . LEU A 1 88 ? -13.759 -6.920 -1.488 1.00 96.69 88 LEU A O 1
ATOM 702 N N . LYS A 1 89 ? -14.211 -4.718 -1.534 1.00 96.62 89 LYS A N 1
ATOM 703 C CA . LYS A 1 89 ? -15.674 -4.911 -1.581 1.00 96.62 89 LYS A CA 1
ATOM 704 C C . LYS A 1 89 ? -16.142 -5.614 -2.860 1.00 96.62 89 LYS A C 1
ATOM 706 O O . LYS A 1 89 ? -17.028 -6.463 -2.766 1.00 96.62 89 LYS A O 1
ATOM 711 N N . ASN A 1 90 ? -15.502 -5.360 -4.003 1.00 94.75 90 ASN A N 1
ATOM 712 C CA . ASN A 1 90 ? -15.737 -6.082 -5.263 1.00 94.75 90 ASN A CA 1
ATOM 713 C C . ASN A 1 90 ? -15.226 -7.542 -5.266 1.00 94.75 90 ASN A C 1
ATOM 715 O O . ASN A 1 90 ? -15.436 -8.270 -6.233 1.00 94.75 90 ASN A O 1
ATOM 719 N N . GLY A 1 91 ? -14.577 -7.999 -4.189 1.00 95.06 91 GLY A N 1
ATOM 720 C CA . GLY A 1 91 ? -14.107 -9.374 -4.035 1.00 95.06 91 GLY A CA 1
ATOM 721 C C . GLY A 1 91 ? -12.674 -9.631 -4.502 1.00 95.06 91 GLY A C 1
ATOM 722 O O . GLY A 1 91 ? -12.193 -10.749 -4.285 1.00 95.06 91 GLY A O 1
ATOM 723 N N . PHE A 1 92 ? -11.976 -8.635 -5.063 1.00 94.38 92 PHE A N 1
ATOM 724 C CA . PHE A 1 92 ? -10.544 -8.740 -5.357 1.00 94.38 92 PHE A CA 1
ATOM 725 C C . PHE A 1 92 ? -9.736 -8.992 -4.085 1.00 94.38 92 PHE A C 1
ATOM 727 O O . PHE A 1 92 ? -10.090 -8.541 -2.990 1.00 94.38 92 PHE A O 1
ATOM 734 N N . ARG A 1 93 ? -8.651 -9.758 -4.230 1.00 96.50 93 ARG A N 1
ATOM 735 C CA . ARG A 1 93 ? -7.816 -10.195 -3.111 1.00 96.50 93 ARG A CA 1
ATOM 736 C C . ARG A 1 93 ? -6.349 -9.991 -3.417 1.00 96.50 93 ARG A C 1
ATOM 738 O O . ARG A 1 93 ? -5.873 -10.406 -4.471 1.00 96.50 93 ARG A O 1
ATOM 745 N N . PHE A 1 94 ? -5.631 -9.466 -2.437 1.00 96.81 94 PHE A N 1
ATOM 746 C CA . PHE A 1 94 ? -4.189 -9.293 -2.506 1.00 96.81 94 PHE A CA 1
ATOM 747 C C . PHE A 1 94 ? -3.529 -10.040 -1.360 1.00 96.81 94 PHE A C 1
ATOM 749 O O . PHE A 1 94 ? -4.022 -10.055 -0.234 1.00 96.81 94 PHE A O 1
ATOM 756 N N . ASP A 1 95 ? -2.409 -10.668 -1.688 1.00 97.88 95 ASP A N 1
ATOM 757 C CA . ASP A 1 95 ? -1.489 -11.280 -0.741 1.00 97.88 95 ASP A CA 1
ATOM 758 C C . ASP A 1 95 ? -0.093 -10.809 -1.148 1.00 97.88 95 ASP A C 1
ATOM 760 O O . ASP A 1 95 ? 0.408 -11.170 -2.221 1.00 97.88 95 ASP A O 1
ATOM 764 N N . VAL A 1 96 ? 0.462 -9.902 -0.351 1.00 98.31 96 VAL A N 1
ATOM 765 C CA . VAL A 1 96 ? 1.702 -9.192 -0.647 1.00 98.31 96 VAL A CA 1
ATOM 766 C C . VAL A 1 96 ? 2.685 -9.475 0.470 1.00 98.31 96 VAL A C 1
ATOM 768 O O . VAL A 1 96 ? 2.460 -9.092 1.614 1.00 98.31 96 VAL A O 1
ATOM 771 N N . SER A 1 97 ? 3.788 -10.138 0.141 1.00 98.50 97 SER A N 1
ATOM 772 C CA . SER A 1 97 ? 4.919 -10.248 1.067 1.00 98.50 97 SER A CA 1
ATOM 773 C C . SER A 1 97 ? 5.837 -9.043 0.897 1.00 98.50 97 SER A C 1
ATOM 775 O O . SER A 1 97 ? 5.968 -8.539 -0.213 1.00 98.50 97 SER A O 1
ATOM 777 N N . PHE A 1 98 ? 6.474 -8.573 1.963 1.00 98.25 98 PHE A N 1
ATOM 778 C CA . PHE A 1 98 ? 7.347 -7.400 1.899 1.00 98.25 98 PHE A CA 1
ATOM 779 C C . PHE A 1 98 ? 8.381 -7.405 3.024 1.00 98.25 98 PHE A C 1
ATOM 781 O O . PHE A 1 98 ? 8.240 -8.123 4.014 1.00 98.25 98 PHE A O 1
ATOM 788 N N . ASN A 1 99 ? 9.392 -6.548 2.894 1.00 97.50 99 ASN A N 1
ATOM 789 C CA . ASN A 1 99 ? 10.292 -6.176 3.981 1.00 97.50 99 ASN A CA 1
ATOM 790 C C . ASN A 1 99 ? 10.368 -4.649 4.064 1.00 97.50 99 ASN A C 1
ATOM 792 O O . ASN A 1 99 ? 10.449 -3.970 3.048 1.00 97.50 99 ASN A O 1
ATOM 796 N N . THR A 1 100 ? 10.345 -4.104 5.277 1.00 96.88 100 THR A N 1
ATOM 797 C CA . THR A 1 100 ? 10.502 -2.663 5.512 1.00 96.88 100 THR A CA 1
ATOM 798 C C . THR A 1 100 ? 11.079 -2.419 6.905 1.00 96.88 100 THR A C 1
ATOM 800 O O . THR A 1 100 ? 11.090 -3.330 7.745 1.00 96.88 100 THR A O 1
ATOM 803 N N . ASP A 1 101 ? 11.569 -1.211 7.170 1.00 97.25 101 ASP A N 1
ATOM 804 C CA . ASP A 1 101 ? 12.133 -0.827 8.461 1.00 97.25 101 ASP A CA 1
ATOM 805 C C . ASP A 1 101 ? 11.051 -0.646 9.543 1.00 97.25 101 ASP A C 1
ATOM 807 O O . ASP A 1 101 ? 9.841 -0.620 9.287 1.00 97.25 101 ASP A O 1
ATOM 811 N N . GLU A 1 102 ? 11.460 -0.607 10.812 1.00 96.88 102 GLU A N 1
ATOM 812 C CA . GLU A 1 102 ? 10.519 -0.572 11.936 1.00 96.88 102 GLU A CA 1
ATOM 813 C C . GLU A 1 102 ? 9.628 0.673 11.936 1.00 96.88 102 GLU A C 1
ATOM 815 O O . GLU A 1 102 ? 8.435 0.571 12.236 1.00 96.88 102 GLU A O 1
ATOM 820 N N . ARG A 1 103 ? 10.191 1.826 11.568 1.00 96.44 103 ARG A N 1
ATOM 821 C CA . ARG A 1 103 ? 9.489 3.109 11.566 1.00 96.44 103 ARG A CA 1
ATOM 822 C C . ARG A 1 103 ? 8.419 3.130 10.481 1.00 96.44 103 ARG A C 1
ATOM 824 O O . ARG A 1 103 ? 7.282 3.497 10.781 1.00 96.44 103 ARG A O 1
ATOM 831 N N . THR A 1 104 ? 8.760 2.703 9.267 1.00 96.44 104 THR A N 1
ATOM 832 C CA . THR A 1 104 ? 7.814 2.620 8.144 1.00 96.44 104 THR A CA 1
ATOM 833 C C . THR A 1 104 ? 6.684 1.646 8.453 1.00 96.44 104 THR A C 1
ATOM 835 O O . THR A 1 104 ? 5.516 2.009 8.325 1.00 96.44 104 THR A O 1
ATOM 838 N N . PHE A 1 105 ? 7.002 0.462 8.990 1.00 97.38 105 PHE A N 1
ATOM 839 C CA . PHE A 1 105 ? 5.983 -0.507 9.403 1.00 97.38 105 PHE A CA 1
ATOM 840 C C . PHE A 1 105 ? 5.004 0.057 10.437 1.00 97.38 105 PHE A C 1
ATOM 842 O O . PHE A 1 105 ? 3.798 -0.105 10.280 1.00 97.38 105 PHE A O 1
ATOM 849 N N . LYS A 1 106 ? 5.500 0.720 11.491 1.00 96.19 106 LYS A N 1
ATOM 850 C CA . LYS A 1 106 ? 4.632 1.291 12.534 1.00 96.19 106 LYS A CA 1
ATOM 851 C C . LYS A 1 106 ? 3.676 2.332 11.958 1.00 96.19 106 LYS A C 1
ATOM 853 O O . LYS A 1 106 ? 2.489 2.283 12.259 1.00 96.19 106 LYS A O 1
ATOM 858 N N . LYS A 1 107 ? 4.186 3.228 11.107 1.00 95.94 107 LYS A N 1
ATOM 859 C CA . LYS A 1 107 ? 3.382 4.254 10.429 1.00 95.94 107 LYS A CA 1
ATOM 860 C C . LYS A 1 107 ? 2.290 3.638 9.556 1.00 95.94 107 LYS A C 1
ATOM 862 O O . LYS A 1 107 ? 1.123 3.988 9.705 1.00 95.94 107 LYS A O 1
ATOM 867 N N . MET A 1 108 ? 2.641 2.682 8.694 1.00 95.88 108 MET A N 1
ATOM 868 C CA . MET A 1 108 ? 1.639 2.056 7.830 1.00 95.88 108 MET A CA 1
ATOM 869 C C . MET A 1 108 ? 0.644 1.191 8.604 1.00 95.88 108 MET A C 1
ATOM 871 O O . MET A 1 108 ? -0.534 1.216 8.283 1.00 95.88 108 MET A O 1
ATOM 875 N N . ALA A 1 109 ? 1.073 0.454 9.634 1.00 96.06 109 ALA A N 1
ATOM 876 C CA . ALA A 1 109 ? 0.167 -0.366 10.434 1.00 96.06 109 ALA A CA 1
ATOM 877 C C . ALA A 1 109 ? -0.865 0.506 11.164 1.00 96.06 109 ALA A C 1
ATOM 879 O O . ALA A 1 109 ? -2.050 0.181 11.136 1.00 96.06 109 ALA A O 1
ATOM 880 N N . LEU A 1 110 ? -0.420 1.632 11.737 1.00 94.75 110 LEU A N 1
ATOM 881 C CA . LEU A 1 110 ? -1.287 2.632 12.361 1.00 94.75 110 LEU A CA 1
ATOM 882 C C . LEU A 1 110 ? -2.318 3.172 11.364 1.00 94.75 110 LEU A C 1
ATOM 884 O O . LEU A 1 110 ? -3.515 3.152 11.632 1.00 94.75 110 LEU A O 1
ATOM 888 N N . PHE A 1 111 ? -1.861 3.595 10.184 1.00 94.94 111 PHE A N 1
ATOM 889 C CA . PHE A 1 111 ? -2.750 4.071 9.130 1.00 94.94 111 PHE A CA 1
ATOM 890 C C . PHE A 1 111 ? -3.767 2.999 8.724 1.00 94.94 111 PHE A C 1
ATOM 892 O O . PHE A 1 111 ? -4.971 3.249 8.752 1.00 94.94 111 PHE A O 1
ATOM 899 N N . LEU A 1 112 ? -3.301 1.799 8.368 1.00 95.19 112 LEU A N 1
ATOM 900 C CA . LEU A 1 112 ? -4.112 0.739 7.771 1.00 95.19 112 LEU A CA 1
ATOM 901 C C . LEU A 1 112 ? -5.150 0.159 8.734 1.00 95.19 112 LEU A C 1
ATOM 903 O O . LEU A 1 112 ? -6.303 -0.014 8.336 1.00 95.19 112 LEU A O 1
ATOM 907 N N . LEU A 1 113 ? -4.764 -0.109 9.983 1.00 93.19 113 LEU A N 1
ATOM 908 C CA . LEU A 1 113 ? -5.648 -0.711 10.984 1.00 93.19 113 LEU A CA 1
ATOM 909 C C . LEU A 1 113 ? -6.480 0.327 11.748 1.00 93.19 113 LEU A C 1
ATOM 911 O O . LEU A 1 113 ? -7.503 -0.035 12.324 1.00 93.19 113 LEU A O 1
ATOM 915 N N . GLY A 1 114 ? -6.079 1.603 11.713 1.00 77.94 114 GLY A N 1
ATOM 916 C CA . GLY A 1 114 ? -6.617 2.626 12.603 1.00 77.94 114 GLY A CA 1
ATOM 917 C C . GLY A 1 114 ? -6.205 2.391 14.060 1.00 77.94 114 GLY A C 1
ATOM 918 O O . GLY A 1 114 ? -5.698 1.329 14.431 1.00 77.94 114 GLY A O 1
ATOM 919 N N . ASP A 1 115 ? -6.435 3.392 14.903 1.00 51.81 115 ASP A N 1
ATOM 920 C CA . ASP A 1 115 ? -6.325 3.236 16.350 1.00 51.81 115 ASP A CA 1
ATOM 921 C C . ASP A 1 115 ? -7.473 2.345 16.852 1.00 51.81 115 ASP A C 1
ATOM 923 O O . ASP A 1 115 ? -8.602 2.792 17.032 1.00 51.81 115 ASP A O 1
ATOM 927 N N . ASN A 1 116 ? -7.190 1.064 17.103 1.00 38.06 116 ASN A N 1
ATOM 928 C CA . ASN A 1 116 ? -7.977 0.254 18.038 1.00 38.06 116 ASN A CA 1
ATOM 929 C C . ASN A 1 116 ? -7.584 0.614 19.487 1.00 38.06 116 ASN A C 1
ATOM 931 O O . ASN A 1 116 ? -7.149 -0.255 20.248 1.00 38.06 116 ASN A O 1
ATOM 935 N N . THR A 1 117 ? -7.694 1.891 19.859 1.00 33.88 117 THR A N 1
ATOM 936 C CA . THR A 1 117 ? -7.534 2.363 21.245 1.00 33.88 117 THR A CA 1
ATOM 937 C C . THR A 1 117 ? -8.721 3.195 21.673 1.00 33.88 117 THR A C 1
ATOM 939 O O . THR A 1 117 ? -9.052 4.143 20.930 1.00 33.88 117 THR A O 1
#

Secondary structure (DSSP, 8-state):
-EEESEEEEEEEGGGTEEEEEEESSPPP---TTSTT-PPPPPPPEEEEEEETTT-S--EEEEE-SS-EEEEEEEEEEEEETTEEEEEETTS-EEEEEE---HHHHHHHHHHHH----

Foldseek 3Di:
DAEFADWDWDAPPNRQKTKIKGWNDPDDPFDPVDPPGDDDQQTWMKMWMHRNVVDLFIKIWTDPRHDTDIRFGWPDWDDDQFWIWTATPVGDIDIYGYHDDPVSVVNVCCSPVPPPD